Protein AF-A0A2N9GD69-F1 (afdb_monomer)

InterPro domains:
  IPR003441 NAC domain [PF02365] (16-128)
  IPR003441 NAC domain [PS51005] (14-153)
  IPR036093 NAC domain superfamily [G3DSA:2.170.150.80] (23-155)
  IPR036093 NAC domain superfamily [SSF101941] (11-150)

Mean predicted aligned error: 10.25 Å

Solvent-accessible surface area (backbone atoms only — not comparable to full-atom values): 9812 Å² total; per-residue (Å²): 131,82,80,64,94,61,57,67,62,65,65,70,68,63,77,91,77,66,93,77,61,75,50,74,59,51,54,40,63,69,46,44,50,34,56,65,65,67,48,86,60,60,83,94,69,61,60,52,78,48,86,36,69,86,49,81,56,69,74,81,77,54,88,78,89,62,78,61,48,62,29,33,31,37,50,70,24,50,60,53,39,44,76,41,37,43,80,78,50,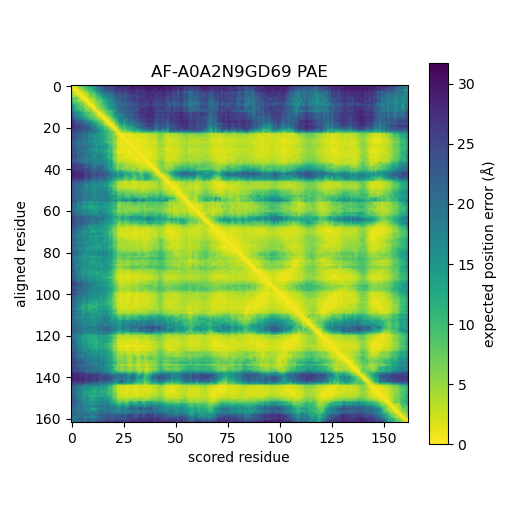77,46,77,40,51,42,88,91,77,65,42,39,56,26,33,41,33,35,30,35,38,58,43,90,87,48,97,61,55,64,27,33,40,34,40,40,39,34,69,89,35,84,78,41,76,68,86,67,56,94,89,51,75,71,56,52,29,38,36,38,42,37,71,40,53,79,60,48,71,73,67,76,123

Nearest PDB structures (foldseek):
  7xlj-assembly1_A  TM=7.106E-01  e=2.167E-08  Arabidopsis thaliana
  7xlj-assembly1_B  TM=6.959E-01  e=2.615E-08  Arabidopsis thaliana
  7xp3-assembly1_A  TM=6.999E-01  e=4.594E-08  Arabidopsis thaliana
  3swm-assembly1_B  TM=6.795E-01  e=1.969E-06  Arabidopsis thaliana
  7xp3-assembly1_B  TM=6.688E-01  e=1.632E-06  Arabidopsis thaliana

Secondary structure (DSSP, 8-state):
-PPPTTHHHHHT---S--S----HHHIIIIIIHHHHHTPPPPTTS-PPB---TT---GGGT--SSSSEEEEEEEHHHHHHHGGGEEEEEEEEEE-TTT--EEEEEEEEEE--TTSTTTTSEEEEEEES--TT--S---TT----EEEEEEEE-HHHHHHH--

Sequence (162 aa):
MMPDPYAWEAFLSVPTDCEFCSEDEEVVYYYLHPKVIGEPLESEGSLPELDLNGVKEPHTIWNGDQADLYFFTTVSAAQSLLKTWSNVSSEVIYEKDTSFPIAIKQQFYYQNPDAPQICCWSMFEYSLDVEGSVLLLPSNQSSSYVVCQLHNMFEWCEIYDY

pLDDT: mean 75.86, std 17.28, range [34.66, 94.44]

Foldseek 3Di:
DDPDPCVVVVVVPDPPDDVDPPDLVCCLPQAQLCVQQVHDHDPVDHAAEDQQQPPADVVVVDDPDDQKHKHKYFPVSVVNNCVQKDWDDKDFDADPPPRFTQWIKIKIAGDDPPDPCHRQKMKIKIGRPDPRHPRDGDPPDDSGMIMMMIGGNVVVVVVPPD

Organism: Fagus sylvatica (NCBI:txid28930)

Structure (mmCIF, N/CA/C/O backbone):
data_AF-A0A2N9GD69-F1
#
_entry.id   AF-A0A2N9GD69-F1
#
loop_
_atom_site.group_PDB
_atom_site.id
_atom_site.type_symbol
_atom_site.label_atom_id
_atom_site.label_alt_id
_atom_site.label_comp_id
_atom_site.label_asym_id
_atom_site.label_entity_id
_atom_site.label_seq_id
_atom_site.pdbx_PDB_ins_code
_atom_site.Cartn_x
_atom_site.Cartn_y
_atom_site.Cartn_z
_atom_site.occupancy
_atom_site.B_iso_or_equiv
_atom_site.auth_seq_id
_atom_site.auth_comp_id
_atom_site.auth_asym_id
_atom_site.auth_atom_id
_atom_site.pdbx_PDB_model_num
ATOM 1 N N . MET A 1 1 ? 6.402 1.312 -37.439 1.00 38.59 1 MET A N 1
ATOM 2 C CA . MET A 1 1 ? 5.010 1.445 -36.967 1.00 38.59 1 MET A CA 1
ATOM 3 C C . MET A 1 1 ? 5.136 1.968 -35.547 1.00 38.59 1 MET A C 1
ATOM 5 O O . MET A 1 1 ? 5.928 1.394 -34.816 1.00 38.59 1 MET A O 1
ATOM 9 N N . MET A 1 2 ? 4.572 3.133 -35.218 1.00 34.66 2 MET A N 1
ATOM 10 C CA . MET A 1 2 ? 4.602 3.620 -33.829 1.00 34.66 2 MET A CA 1
ATOM 11 C C . MET A 1 2 ? 3.602 2.784 -33.018 1.00 34.66 2 MET A C 1
ATOM 13 O O . MET A 1 2 ? 2.551 2.471 -33.584 1.00 34.66 2 MET A O 1
ATOM 17 N N . PRO A 1 3 ? 3.910 2.404 -31.766 1.00 43.97 3 PRO A N 1
ATOM 18 C CA . PRO A 1 3 ? 2.946 1.709 -30.925 1.00 43.97 3 PRO A CA 1
ATOM 19 C C . PRO A 1 3 ? 1.717 2.598 -30.711 1.00 43.97 3 PRO A C 1
ATOM 21 O O . PRO A 1 3 ? 1.827 3.828 -30.663 1.00 43.97 3 PRO A O 1
ATOM 24 N N . ASP A 1 4 ? 0.547 1.966 -30.652 1.00 49.88 4 ASP A N 1
ATOM 25 C CA . ASP A 1 4 ? -0.723 2.634 -30.386 1.00 49.88 4 ASP A CA 1
ATOM 26 C C . ASP A 1 4 ? -0.635 3.377 -29.035 1.00 49.88 4 ASP A C 1
ATOM 28 O O . ASP A 1 4 ? -0.376 2.737 -28.012 1.00 49.88 4 ASP A O 1
ATOM 32 N N . PRO A 1 5 ? -0.838 4.708 -28.991 1.00 47.66 5 PRO A N 1
ATOM 33 C CA . PRO A 1 5 ? -0.796 5.483 -27.750 1.00 47.66 5 PRO A CA 1
ATOM 34 C C . PRO A 1 5 ? -1.883 5.094 -26.731 1.00 47.66 5 PRO A C 1
ATOM 36 O O . PRO A 1 5 ? -1.859 5.604 -25.610 1.00 47.66 5 PRO A O 1
ATOM 39 N N . TYR A 1 6 ? -2.807 4.198 -27.090 1.00 48.06 6 TYR A N 1
ATOM 40 C CA . TYR A 1 6 ? -3.857 3.660 -26.224 1.00 48.06 6 TYR A CA 1
ATOM 41 C C . TYR A 1 6 ? -3.678 2.175 -25.875 1.00 48.06 6 TYR A C 1
ATOM 43 O O . TYR A 1 6 ? -4.544 1.604 -25.217 1.00 48.06 6 TYR A O 1
ATOM 51 N N . ALA A 1 7 ? -2.553 1.542 -26.236 1.00 51.84 7 ALA A N 1
ATOM 52 C CA . ALA A 1 7 ? -2.290 0.136 -25.897 1.00 51.84 7 ALA A CA 1
ATOM 53 C C . ALA A 1 7 ? -2.343 -0.143 -24.379 1.00 51.84 7 ALA A C 1
ATOM 55 O O . ALA A 1 7 ? -2.679 -1.248 -23.963 1.00 51.84 7 ALA A O 1
ATOM 56 N N . TRP A 1 8 ? -2.086 0.871 -23.545 1.00 45.94 8 TRP A N 1
ATOM 57 C CA . TRP A 1 8 ? -2.194 0.791 -22.086 1.00 45.94 8 TRP A CA 1
ATOM 58 C C . TRP A 1 8 ? -3.633 0.575 -21.582 1.00 45.94 8 TRP A C 1
ATOM 60 O O . TRP A 1 8 ? -3.797 0.011 -20.504 1.00 45.94 8 TRP A O 1
ATOM 70 N N . GLU A 1 9 ? -4.679 0.941 -22.338 1.00 43.06 9 GLU A N 1
ATOM 71 C CA . GLU A 1 9 ? -6.069 0.662 -21.935 1.00 43.06 9 GLU A CA 1
ATOM 72 C C . GLU A 1 9 ? -6.404 -0.835 -22.012 1.00 43.06 9 GLU A C 1
ATOM 74 O O . GLU A 1 9 ? -7.230 -1.317 -21.242 1.00 43.06 9 GLU A O 1
ATOM 79 N N . ALA A 1 10 ? -5.712 -1.601 -22.864 1.00 50.28 10 ALA A N 1
ATOM 80 C CA . ALA A 1 10 ? -5.852 -3.057 -22.908 1.00 50.28 10 ALA A CA 1
ATOM 81 C C . ALA A 1 10 ? -5.222 -3.746 -21.678 1.00 50.28 10 ALA A C 1
ATOM 83 O O . ALA A 1 10 ? -5.690 -4.810 -21.272 1.00 50.28 10 ALA A O 1
ATOM 84 N N . PHE A 1 11 ? -4.224 -3.117 -21.037 1.00 46.62 11 PHE A N 1
ATOM 85 C CA . PHE A 1 11 ? -3.656 -3.578 -19.762 1.00 46.62 11 PHE A CA 1
ATOM 86 C C . PHE A 1 11 ? -4.587 -3.312 -18.567 1.00 46.62 11 PHE A C 1
ATOM 88 O O . PHE A 1 11 ? -4.466 -3.989 -17.552 1.00 46.62 11 PHE A O 1
ATOM 95 N N . LEU A 1 12 ? -5.527 -2.359 -18.668 1.00 45.41 12 LEU A N 1
ATOM 96 C CA . LEU A 1 12 ? -6.490 -2.061 -17.594 1.00 45.41 12 LEU A CA 1
ATOM 97 C C . LEU A 1 12 ? -7.530 -3.172 -17.403 1.00 45.41 12 LEU A C 1
ATOM 99 O O . LEU A 1 12 ? -8.127 -3.284 -16.335 1.00 45.41 12 LEU A O 1
ATOM 103 N N . SER A 1 13 ? -7.762 -3.991 -18.429 1.00 44.78 13 SER A N 1
ATOM 104 C CA . SER A 1 13 ? -8.670 -5.140 -18.384 1.00 44.78 13 SER A CA 1
ATOM 105 C C . SER A 1 13 ? -7.974 -6.412 -17.886 1.00 44.78 13 SER A C 1
ATOM 107 O O . SER A 1 13 ? -8.006 -7.447 -18.551 1.00 44.78 13 SER A O 1
ATOM 109 N N . VAL A 1 14 ? -7.342 -6.345 -16.710 1.00 47.97 14 VAL A N 1
ATOM 110 C CA . VAL A 1 14 ? -6.887 -7.551 -15.999 1.00 47.97 14 VAL A CA 1
ATOM 111 C C . VAL A 1 14 ? -8.124 -8.371 -15.591 1.00 47.97 14 VAL A C 1
ATOM 113 O O . VAL A 1 14 ? -9.074 -7.791 -15.055 1.00 47.97 14 VAL A O 1
ATOM 116 N N . PRO A 1 15 ? -8.162 -9.697 -15.831 1.00 40.53 15 PRO A N 1
ATOM 117 C CA . PRO A 1 15 ? -9.245 -10.543 -15.347 1.00 40.53 15 PRO A CA 1
ATOM 118 C C . PRO A 1 15 ? -9.328 -10.453 -13.822 1.00 40.53 15 PRO A C 1
ATOM 120 O O . PRO A 1 15 ? -8.338 -10.657 -13.128 1.00 40.53 15 PRO A O 1
ATOM 123 N N . THR A 1 16 ? -10.520 -10.176 -13.302 1.00 43.03 16 THR A N 1
ATOM 124 C CA . THR A 1 16 ? -10.833 -10.037 -11.867 1.00 43.03 16 THR A CA 1
ATOM 125 C C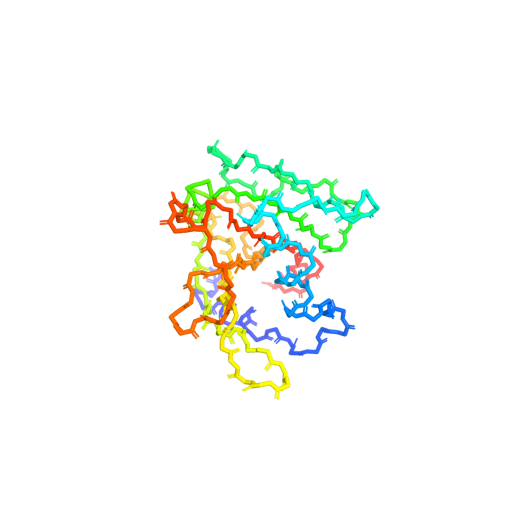 . THR A 1 16 ? -10.728 -11.359 -11.083 1.00 43.03 16 THR A C 1
ATOM 127 O O . THR A 1 16 ? -11.170 -11.441 -9.943 1.00 43.03 16 THR A O 1
ATOM 130 N N . ASP A 1 17 ? -10.121 -12.395 -11.661 1.00 37.00 17 ASP A N 1
ATOM 131 C CA . ASP A 1 17 ? -10.042 -13.739 -11.095 1.00 37.00 17 ASP A CA 1
ATOM 132 C C . ASP A 1 17 ? -8.613 -14.023 -10.603 1.00 37.00 17 ASP A C 1
ATOM 134 O O . ASP A 1 17 ? -7.897 -14.853 -11.162 1.00 37.00 17 ASP A O 1
ATOM 138 N N . CYS A 1 18 ? -8.169 -13.309 -9.564 1.00 39.22 18 CYS A N 1
ATOM 139 C CA . CYS A 1 18 ? -6.957 -13.681 -8.833 1.00 39.22 18 CYS A CA 1
ATOM 140 C C . CYS A 1 18 ? -7.353 -14.536 -7.618 1.00 39.22 18 CYS A C 1
ATOM 142 O O . CYS A 1 18 ? -7.816 -14.023 -6.603 1.00 39.22 18 CYS A O 1
ATOM 144 N N . GLU A 1 19 ? -7.198 -15.859 -7.731 1.00 35.41 19 GLU A N 1
ATOM 145 C CA . GLU A 1 19 ? -7.528 -16.861 -6.696 1.00 35.41 19 GLU A CA 1
ATOM 146 C C . GLU A 1 19 ? -6.552 -16.888 -5.498 1.00 35.41 19 GLU A C 1
ATOM 148 O O . GLU A 1 19 ? -6.679 -17.735 -4.616 1.00 35.41 19 GLU A O 1
ATOM 153 N N . PHE A 1 20 ? -5.600 -15.952 -5.424 1.00 37.09 20 PHE A N 1
ATOM 154 C CA . PHE A 1 20 ? -4.697 -15.777 -4.281 1.00 37.09 20 PHE A CA 1
ATOM 155 C C . PHE A 1 20 ? -4.735 -14.338 -3.755 1.00 37.09 20 PHE A C 1
ATOM 157 O O . PHE A 1 20 ? -3.715 -13.675 -3.603 1.00 37.09 20 PHE A O 1
ATOM 164 N N . CYS A 1 21 ? -5.936 -13.853 -3.448 1.00 43.09 21 CYS A N 1
ATOM 165 C CA . CYS A 1 21 ? -6.072 -12.772 -2.485 1.00 43.09 21 CYS A CA 1
ATOM 166 C C . CYS A 1 21 ? -5.870 -13.380 -1.092 1.00 43.09 21 CYS A C 1
ATOM 168 O O . CYS A 1 21 ? -6.775 -14.043 -0.585 1.00 43.09 21 CYS A O 1
ATOM 170 N N . SER A 1 22 ? -4.741 -13.116 -0.427 1.00 53.31 22 SER A N 1
ATOM 171 C CA . SER A 1 22 ? -4.875 -12.825 1.006 1.00 53.31 22 SER A CA 1
ATOM 172 C C . SER A 1 22 ? -5.970 -11.767 1.081 1.00 53.31 22 SER A C 1
ATOM 174 O O . SER A 1 22 ? -5.902 -10.784 0.337 1.00 53.31 22 SER A O 1
ATOM 176 N N . GLU A 1 23 ? -7.045 -12.018 1.820 1.00 78.69 23 GLU A N 1
ATOM 177 C CA . GLU A 1 23 ? -8.203 -11.127 1.762 1.00 78.69 23 GLU A CA 1
ATOM 178 C C . GLU A 1 23 ? -7.721 -9.723 2.142 1.00 78.69 23 GLU A C 1
ATOM 180 O O . GLU A 1 23 ? -6.925 -9.589 3.066 1.00 78.69 23 GLU A O 1
ATOM 185 N N . ASP A 1 24 ? -8.122 -8.673 1.420 1.00 88.31 24 ASP A N 1
ATOM 186 C CA . ASP A 1 24 ? -7.614 -7.314 1.678 1.00 88.31 24 ASP A CA 1
ATOM 187 C C . ASP A 1 24 ? -7.750 -6.922 3.169 1.00 88.31 24 ASP A C 1
ATOM 189 O O . ASP A 1 24 ? -6.927 -6.193 3.721 1.00 88.31 24 ASP A O 1
ATOM 193 N N . GLU A 1 25 ? -8.750 -7.491 3.848 1.00 88.38 25 GLU A N 1
ATOM 194 C CA . GLU A 1 25 ? -8.939 -7.432 5.297 1.00 88.38 25 GLU A CA 1
ATOM 195 C C . GLU A 1 25 ? -7.796 -8.050 6.113 1.00 88.38 25 GLU A C 1
ATOM 197 O O . GLU A 1 25 ? -7.398 -7.467 7.116 1.00 88.38 25 GLU A O 1
ATOM 202 N N . GLU A 1 26 ? -7.238 -9.192 5.713 1.00 88.62 26 GLU A N 1
ATOM 203 C CA . GLU A 1 26 ? -6.103 -9.831 6.388 1.00 88.62 26 GLU A CA 1
ATOM 204 C C . GLU A 1 26 ? -4.856 -8.948 6.328 1.00 88.62 26 GLU A C 1
ATOM 206 O O . GLU A 1 26 ? -4.170 -8.786 7.340 1.00 88.62 26 GLU A O 1
ATOM 211 N N . VAL A 1 27 ? -4.590 -8.320 5.175 1.00 90.62 27 VAL A N 1
ATOM 212 C CA . VAL A 1 27 ? -3.488 -7.351 5.022 1.00 90.62 27 VAL A CA 1
ATOM 213 C C . VAL A 1 27 ? -3.644 -6.214 6.037 1.00 90.62 27 VAL A C 1
ATOM 215 O O . VAL A 1 27 ? -2.681 -5.801 6.694 1.00 90.62 27 VAL A O 1
ATOM 218 N N . VAL A 1 28 ? -4.874 -5.734 6.208 1.00 91.50 28 VAL A N 1
ATOM 219 C CA . VAL A 1 28 ? -5.204 -4.662 7.149 1.00 91.50 28 VAL A CA 1
ATOM 220 C C . VAL A 1 28 ? -5.076 -5.132 8.600 1.00 91.50 28 VAL A C 1
ATOM 222 O O . VAL A 1 28 ? -4.356 -4.499 9.372 1.00 91.50 28 VAL A O 1
ATOM 225 N N . TYR A 1 29 ? -5.726 -6.233 8.973 1.00 90.00 29 TYR A N 1
ATOM 226 C CA . TYR A 1 29 ? -5.849 -6.687 10.360 1.00 90.00 29 TYR A CA 1
ATOM 227 C C . TYR A 1 29 ? -4.593 -7.343 10.920 1.00 90.00 29 TYR A C 1
ATOM 229 O O . TYR A 1 29 ? -4.276 -7.128 12.088 1.00 90.00 29 TYR A O 1
ATOM 237 N N . TYR A 1 30 ? -3.879 -8.134 10.123 1.00 88.56 30 TYR A N 1
ATOM 238 C CA . TYR A 1 30 ? -2.739 -8.908 10.617 1.00 88.56 30 TYR A CA 1
ATOM 239 C C . TYR A 1 30 ? -1.396 -8.214 10.402 1.00 88.56 30 TYR A C 1
ATOM 241 O O . TYR A 1 30 ? -0.428 -8.554 11.080 1.00 88.56 30 TYR A O 1
ATOM 249 N N . TYR A 1 31 ? -1.327 -7.218 9.512 1.00 90.50 31 TYR A N 1
ATOM 250 C CA . TYR A 1 31 ? -0.065 -6.555 9.180 1.00 90.50 31 TYR A CA 1
ATOM 251 C C . TYR A 1 31 ? -0.113 -5.049 9.419 1.00 90.50 31 TYR A C 1
ATOM 253 O O . TYR A 1 31 ? 0.642 -4.535 10.248 1.00 90.50 31 TYR A O 1
ATOM 261 N N . LEU A 1 32 ? -0.981 -4.321 8.713 1.00 91.56 32 LEU A N 1
ATOM 262 C CA . LEU A 1 32 ? -0.948 -2.858 8.714 1.00 91.56 32 LEU A CA 1
ATOM 263 C C . LEU A 1 32 ? -1.412 -2.251 10.045 1.00 91.56 32 LEU A C 1
ATOM 265 O O . LEU A 1 32 ? -0.704 -1.422 10.619 1.00 91.56 32 LEU A O 1
ATOM 269 N N . HIS A 1 33 ? -2.574 -2.660 10.557 1.00 91.12 33 HIS A N 1
ATOM 270 C CA . HIS A 1 33 ? -3.123 -2.126 11.805 1.00 91.12 33 HIS A CA 1
ATOM 271 C C . HIS A 1 33 ? -2.215 -2.404 13.011 1.00 91.12 33 HIS A C 1
ATOM 273 O O . HIS A 1 33 ? -1.816 -1.418 13.643 1.00 91.12 33 HIS A O 1
ATOM 279 N N . PRO A 1 34 ? -1.755 -3.649 13.270 1.00 89.88 34 PRO A N 1
ATOM 280 C CA . PRO A 1 34 ? -0.818 -3.942 14.355 1.00 89.88 34 PRO A CA 1
ATOM 281 C C . PRO A 1 34 ? 0.476 -3.126 14.256 1.00 89.88 34 PRO A C 1
ATOM 283 O O . PRO A 1 34 ? 0.936 -2.561 15.251 1.00 89.88 34 PRO A O 1
ATOM 286 N N . LYS A 1 35 ? 1.032 -2.971 13.043 1.00 89.50 35 LYS A N 1
ATOM 287 C CA . LYS A 1 35 ? 2.235 -2.158 12.805 1.00 89.50 35 LYS A CA 1
ATOM 288 C C . LYS A 1 35 ? 2.028 -0.696 13.204 1.00 89.50 35 LYS A C 1
ATOM 290 O O . LYS A 1 35 ? 2.915 -0.103 13.817 1.00 89.50 35 LYS A O 1
ATOM 295 N N . VAL A 1 36 ? 0.875 -0.115 12.870 1.00 88.69 36 VAL A N 1
ATOM 296 C CA . VAL A 1 36 ? 0.556 1.294 13.157 1.00 88.69 36 VAL A CA 1
ATOM 297 C C . VAL A 1 36 ? 0.291 1.532 14.645 1.00 88.69 36 VAL A C 1
ATOM 299 O O . VAL A 1 36 ? 0.700 2.567 15.175 1.00 88.69 36 VAL A O 1
ATOM 302 N N . ILE A 1 37 ? -0.342 0.585 15.345 1.00 88.19 37 ILE A N 1
ATOM 303 C CA . ILE A 1 37 ? -0.572 0.688 16.798 1.00 88.19 37 ILE A CA 1
ATOM 304 C C . ILE A 1 37 ? 0.645 0.264 17.640 1.00 88.19 37 ILE A C 1
ATOM 306 O O . ILE A 1 37 ? 0.650 0.471 18.853 1.00 88.19 37 ILE A O 1
ATOM 310 N N . GLY A 1 38 ? 1.692 -0.274 17.006 1.00 85.12 38 GLY A N 1
ATOM 311 C CA . GLY A 1 38 ? 2.925 -0.709 17.664 1.00 85.12 38 GLY A CA 1
ATOM 312 C C . GLY A 1 38 ? 2.817 -2.071 18.353 1.00 85.12 38 GLY A C 1
ATOM 313 O O . GLY A 1 38 ? 3.586 -2.344 19.277 1.00 85.12 38 GLY A O 1
ATOM 314 N N . GLU A 1 39 ? 1.876 -2.915 17.929 1.00 85.25 39 GLU A N 1
ATOM 315 C CA . GLU A 1 39 ? 1.779 -4.297 18.389 1.00 85.25 39 GLU A CA 1
ATOM 316 C C . GLU A 1 39 ? 2.828 -5.190 17.703 1.00 85.25 39 GLU A C 1
ATOM 318 O O . GLU A 1 39 ? 3.205 -4.959 16.549 1.00 85.25 39 GLU A O 1
ATOM 323 N N . PRO A 1 40 ? 3.356 -6.201 18.416 1.00 78.75 40 PRO A N 1
ATOM 324 C CA . PRO A 1 40 ? 4.316 -7.129 17.842 1.00 78.75 40 PRO A CA 1
ATOM 325 C C . PRO A 1 40 ? 3.649 -7.979 16.757 1.00 78.75 40 PRO A C 1
ATOM 327 O O . PRO A 1 40 ? 2.691 -8.698 17.025 1.00 78.75 40 PRO A O 1
ATOM 330 N N . LEU A 1 41 ? 4.202 -7.931 15.545 1.00 80.00 41 LEU A N 1
ATOM 331 C CA . LEU A 1 41 ? 3.848 -8.862 14.475 1.00 80.00 41 LEU A CA 1
ATOM 332 C C . LEU A 1 41 ? 4.417 -10.248 14.797 1.00 80.00 41 LEU A C 1
ATOM 334 O O . LEU A 1 41 ? 5.552 -10.358 15.276 1.00 80.00 41 LEU A O 1
ATOM 338 N N . GLU A 1 42 ? 3.655 -11.305 14.523 1.00 70.88 42 GLU A N 1
ATOM 339 C CA . GLU A 1 42 ? 4.154 -12.672 14.669 1.00 70.88 42 GLU A CA 1
ATOM 340 C C . GLU A 1 42 ? 5.379 -12.885 13.762 1.00 70.88 42 GLU A C 1
ATOM 342 O O . GLU A 1 42 ? 5.382 -12.531 12.582 1.00 70.88 42 GLU A O 1
ATOM 347 N N . SER A 1 43 ? 6.458 -13.440 14.322 1.00 54.78 43 SER A N 1
ATOM 348 C CA . SER A 1 43 ? 7.774 -13.490 13.669 1.00 54.78 43 SER A CA 1
ATOM 349 C C . SER A 1 43 ? 7.822 -14.331 12.392 1.00 54.78 43 SER A C 1
ATOM 351 O O . SER A 1 43 ? 8.734 -14.152 11.593 1.00 54.78 43 SER A O 1
ATOM 353 N N . GLU A 1 44 ? 6.873 -15.250 12.194 1.00 52.66 44 GLU A N 1
ATOM 354 C CA . GLU A 1 44 ? 6.772 -16.044 10.959 1.00 52.66 44 GLU A CA 1
ATOM 355 C C . GLU A 1 44 ? 6.055 -15.297 9.817 1.00 52.66 44 GLU A C 1
ATOM 357 O O . GLU A 1 44 ? 6.083 -15.764 8.682 1.00 52.66 44 GLU A O 1
ATOM 362 N N . GLY A 1 45 ? 5.476 -14.118 10.087 1.00 59.00 45 GLY A N 1
ATOM 363 C CA . GLY A 1 45 ? 4.738 -13.305 9.114 1.00 59.00 45 GLY A CA 1
ATOM 364 C C . GLY A 1 45 ? 5.199 -11.848 9.011 1.00 59.00 45 GLY A C 1
ATOM 365 O O . GLY A 1 45 ? 4.554 -11.051 8.345 1.00 59.00 45 GLY A O 1
ATOM 366 N N . SER A 1 46 ? 6.290 -11.429 9.652 1.00 71.19 46 SER A N 1
ATOM 367 C CA . SER A 1 46 ? 6.685 -10.016 9.595 1.00 71.19 46 SER A CA 1
ATOM 368 C C . SER A 1 46 ? 7.105 -9.605 8.176 1.00 71.19 46 SER A C 1
ATOM 370 O O . SER A 1 46 ? 8.144 -10.056 7.686 1.00 71.19 46 SER A O 1
ATOM 372 N N . LEU A 1 47 ? 6.335 -8.717 7.538 1.00 85.31 47 LEU A N 1
ATOM 373 C CA . LEU A 1 47 ? 6.721 -8.119 6.259 1.00 85.31 47 LEU A CA 1
ATOM 374 C C . LEU A 1 47 ? 8.007 -7.291 6.432 1.00 85.31 47 LEU A C 1
ATOM 376 O O . LEU A 1 47 ? 8.169 -6.621 7.461 1.00 85.31 47 LEU A O 1
ATOM 380 N N . PRO A 1 48 ? 8.920 -7.297 5.447 1.00 88.44 48 PRO A N 1
ATOM 381 C CA . PRO A 1 48 ? 10.108 -6.456 5.485 1.00 88.44 48 PRO A CA 1
ATOM 382 C C . PRO A 1 48 ? 9.724 -4.974 5.485 1.00 88.44 48 PRO A C 1
ATOM 384 O O . PRO A 1 48 ? 8.763 -4.568 4.838 1.00 88.44 48 PRO A O 1
ATOM 387 N N . GLU A 1 49 ? 10.499 -4.151 6.188 1.00 89.94 49 GLU A N 1
ATOM 388 C CA . GLU A 1 49 ? 10.384 -2.694 6.120 1.00 89.94 49 GLU A CA 1
ATOM 389 C C . GLU A 1 49 ? 11.421 -2.149 5.137 1.00 89.94 49 GLU A C 1
ATOM 391 O O . GLU A 1 49 ? 12.619 -2.393 5.296 1.00 89.94 49 GLU A O 1
ATOM 396 N N . LEU A 1 50 ? 10.959 -1.428 4.115 1.00 88.81 50 LEU A N 1
ATOM 397 C CA . LEU A 1 50 ? 11.794 -0.875 3.055 1.00 88.81 50 LEU A CA 1
ATOM 398 C C . LEU A 1 50 ? 11.745 0.652 3.077 1.00 88.81 50 LEU A C 1
ATOM 400 O O . LEU A 1 50 ? 10.680 1.267 2.973 1.00 88.81 50 LEU A O 1
ATOM 404 N N . ASP A 1 51 ? 12.920 1.274 3.152 1.00 84.81 51 ASP A N 1
ATOM 405 C CA . ASP A 1 51 ? 13.063 2.704 2.895 1.00 84.81 51 ASP A CA 1
ATOM 406 C C . ASP A 1 51 ? 13.182 2.936 1.386 1.00 84.81 51 ASP A C 1
ATOM 408 O O . ASP A 1 51 ? 14.227 2.705 0.777 1.00 84.81 51 ASP A O 1
ATOM 412 N N . LEU A 1 52 ? 12.083 3.377 0.777 1.00 83.50 52 LEU A N 1
ATOM 413 C CA . LEU A 1 52 ? 12.005 3.639 -0.659 1.00 83.50 52 LEU A CA 1
ATOM 414 C C . LEU A 1 52 ? 12.400 5.072 -1.035 1.00 83.50 52 LEU A C 1
ATOM 416 O O . LEU A 1 52 ? 12.251 5.482 -2.190 1.00 83.50 52 LEU A O 1
ATOM 420 N N . ASN A 1 53 ? 12.916 5.864 -0.092 1.00 78.88 53 ASN A N 1
ATOM 421 C CA . ASN A 1 53 ? 13.326 7.231 -0.382 1.00 78.88 53 ASN A CA 1
ATOM 422 C C . ASN A 1 53 ? 14.450 7.274 -1.427 1.00 78.88 53 ASN A C 1
ATOM 424 O O . ASN A 1 53 ? 15.590 6.889 -1.183 1.00 78.88 53 ASN A O 1
ATOM 428 N N . GLY A 1 54 ? 14.127 7.805 -2.609 1.00 71.69 54 GLY A N 1
ATOM 429 C CA . GLY A 1 54 ? 15.074 7.934 -3.719 1.00 71.69 54 GLY A CA 1
ATOM 430 C C . GLY A 1 54 ? 15.156 6.705 -4.625 1.00 71.69 54 GLY A C 1
ATOM 431 O O . GLY A 1 54 ? 15.848 6.768 -5.644 1.00 71.69 54 GLY A O 1
ATOM 432 N N . VAL A 1 55 ? 14.420 5.636 -4.311 1.00 78.06 55 VAL A N 1
ATOM 433 C CA . VAL A 1 55 ? 14.200 4.512 -5.224 1.00 78.06 55 VAL A CA 1
ATOM 434 C C . VAL A 1 55 ? 13.275 4.970 -6.351 1.00 78.06 55 VAL A C 1
ATOM 436 O O . VAL A 1 55 ? 12.265 5.627 -6.112 1.00 78.06 55 VAL A O 1
ATOM 439 N N . LYS A 1 56 ? 13.645 4.664 -7.598 1.00 69.88 56 LYS A N 1
ATOM 440 C CA . LYS A 1 56 ? 12.908 5.103 -8.801 1.00 69.88 56 LYS A CA 1
ATOM 441 C C . LYS A 1 56 ? 12.348 3.957 -9.637 1.00 69.88 56 LYS A C 1
ATOM 443 O O . LYS A 1 56 ? 11.495 4.18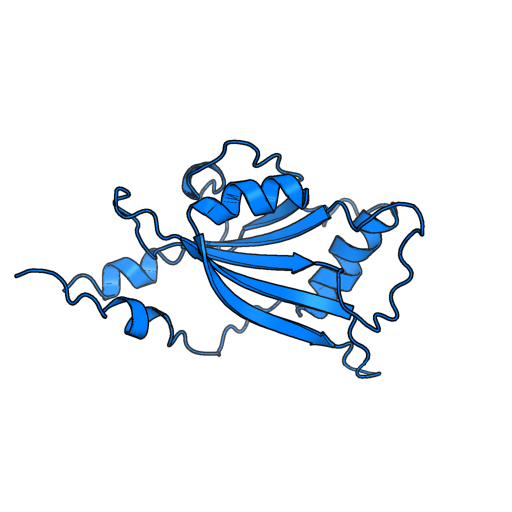7 -10.492 1.00 69.88 56 LYS A O 1
ATOM 448 N N . GLU A 1 57 ? 12.853 2.750 -9.406 1.00 81.31 57 GLU A N 1
ATOM 449 C CA . GLU A 1 57 ? 12.727 1.625 -10.321 1.00 81.31 57 GLU A CA 1
ATOM 450 C C . GLU A 1 57 ? 12.276 0.361 -9.566 1.00 81.31 57 GLU A C 1
ATOM 452 O O . GLU A 1 57 ? 12.965 -0.055 -8.628 1.00 81.31 57 GLU A O 1
ATOM 457 N N . PRO A 1 58 ? 11.170 -0.293 -9.965 1.00 81.94 58 PRO A N 1
ATOM 458 C CA . PRO A 1 58 ? 10.619 -1.452 -9.253 1.00 81.94 58 PRO A CA 1
ATOM 459 C C . PRO A 1 58 ? 11.566 -2.660 -9.210 1.00 81.94 58 PRO A C 1
ATOM 461 O O . PRO A 1 58 ? 11.659 -3.338 -8.190 1.00 81.94 58 PRO A O 1
ATOM 464 N N . HIS A 1 59 ? 12.347 -2.887 -10.270 1.00 79.62 59 HIS A N 1
ATOM 465 C CA . HIS A 1 59 ? 13.316 -3.989 -10.337 1.00 79.62 59 HIS A CA 1
ATOM 466 C C . HIS A 1 59 ? 14.457 -3.882 -9.308 1.00 79.62 59 HIS A C 1
ATOM 468 O O . HIS A 1 59 ? 15.195 -4.839 -9.111 1.00 79.62 59 HIS A O 1
ATOM 474 N N . THR A 1 60 ? 14.639 -2.718 -8.674 1.00 83.06 60 THR A N 1
ATOM 475 C CA . THR A 1 60 ? 15.615 -2.541 -7.581 1.00 83.06 60 THR A CA 1
ATOM 476 C C . THR A 1 60 ? 15.051 -2.927 -6.214 1.00 83.06 60 THR A C 1
ATOM 478 O O . THR A 1 60 ? 15.814 -3.112 -5.270 1.00 83.06 60 THR A O 1
ATOM 481 N N . ILE A 1 61 ? 13.725 -3.054 -6.118 1.00 83.81 61 ILE A N 1
ATOM 482 C CA . ILE A 1 61 ? 12.985 -3.468 -4.921 1.00 83.81 61 ILE A CA 1
ATOM 483 C C . ILE A 1 61 ? 12.781 -4.989 -4.953 1.00 83.81 61 ILE A C 1
ATOM 485 O O . ILE A 1 61 ? 12.920 -5.671 -3.942 1.00 83.81 61 ILE A O 1
ATOM 489 N N . TRP A 1 62 ? 12.468 -5.517 -6.136 1.00 82.56 62 TRP A N 1
ATOM 490 C CA . TRP A 1 62 ? 12.145 -6.918 -6.365 1.00 82.56 62 TRP A CA 1
ATOM 491 C C . TRP A 1 62 ? 13.377 -7.793 -6.599 1.00 82.56 62 TRP A C 1
ATOM 493 O O . TRP A 1 62 ? 14.184 -7.501 -7.479 1.00 82.56 62 TRP A O 1
ATOM 503 N N . ASN A 1 63 ? 13.488 -8.913 -5.881 1.00 76.00 63 ASN A N 1
ATOM 504 C CA . ASN A 1 63 ? 14.625 -9.830 -6.003 1.00 76.00 63 ASN A CA 1
ATOM 505 C C . ASN A 1 63 ? 14.380 -11.056 -6.910 1.00 76.00 63 ASN A C 1
ATOM 507 O O . ASN A 1 63 ? 15.344 -11.738 -7.243 1.00 76.00 63 ASN A O 1
ATOM 511 N N . GLY A 1 64 ? 13.140 -11.312 -7.347 1.00 72.12 64 GLY A N 1
ATOM 512 C CA . GLY A 1 64 ? 12.811 -12.400 -8.281 1.00 72.12 64 GLY A CA 1
ATOM 513 C C . GLY A 1 64 ? 12.286 -13.691 -7.651 1.00 72.12 64 GLY A C 1
ATOM 514 O O . GLY A 1 64 ? 11.950 -14.606 -8.395 1.00 72.12 64 GLY A O 1
ATOM 515 N N . ASP A 1 65 ? 12.207 -13.783 -6.322 1.00 70.31 65 ASP A N 1
ATOM 516 C CA . ASP A 1 65 ? 12.003 -15.075 -5.647 1.00 70.31 65 ASP A CA 1
ATOM 517 C C . ASP A 1 65 ? 10.529 -15.459 -5.413 1.00 70.31 65 ASP A C 1
ATOM 519 O O . ASP A 1 65 ? 10.240 -16.606 -5.071 1.00 70.31 65 ASP A O 1
ATOM 523 N N . GLN A 1 66 ? 9.593 -14.518 -5.551 1.00 72.19 66 GLN A N 1
ATOM 524 C CA . GLN A 1 66 ? 8.169 -14.697 -5.223 1.00 72.19 66 GLN A CA 1
ATOM 525 C C . GLN A 1 66 ? 7.282 -14.143 -6.341 1.00 72.19 66 GLN A C 1
ATOM 527 O O . GLN A 1 66 ? 7.773 -13.411 -7.188 1.00 72.19 66 GLN A O 1
ATOM 532 N N . ALA A 1 67 ? 5.996 -14.513 -6.364 1.00 74.44 67 ALA A N 1
ATOM 533 C CA . ALA A 1 67 ? 5.026 -13.996 -7.339 1.00 74.44 67 ALA A CA 1
ATOM 534 C C . ALA A 1 67 ? 4.517 -12.588 -6.987 1.00 74.44 67 ALA A C 1
ATOM 536 O O . ALA A 1 67 ? 4.226 -11.811 -7.891 1.00 74.44 67 ALA A O 1
ATOM 537 N N . ASP A 1 68 ? 4.485 -12.267 -5.687 1.00 84.25 68 ASP A N 1
ATOM 538 C CA . ASP A 1 68 ? 4.165 -10.961 -5.105 1.00 84.25 68 ASP A CA 1
ATOM 539 C C . ASP A 1 68 ? 5.158 -10.628 -3.988 1.00 84.25 68 ASP A C 1
ATOM 541 O O . ASP A 1 68 ? 5.625 -11.519 -3.278 1.00 84.25 68 ASP A O 1
ATOM 545 N N . LEU A 1 69 ? 5.456 -9.340 -3.809 1.00 88.00 69 LEU A N 1
ATOM 546 C CA . LEU A 1 69 ? 6.318 -8.834 -2.744 1.00 88.00 69 LEU A CA 1
ATOM 547 C C . LEU A 1 69 ? 5.519 -7.857 -1.893 1.00 88.00 69 LEU A C 1
ATOM 549 O O . LEU A 1 69 ? 5.202 -6.752 -2.333 1.00 88.00 69 LEU A O 1
ATOM 553 N N . TYR A 1 70 ? 5.264 -8.257 -0.653 1.00 90.25 70 TYR A N 1
ATOM 554 C CA . TYR A 1 70 ? 4.639 -7.415 0.357 1.00 90.25 70 TYR A CA 1
ATOM 555 C C . TYR A 1 70 ? 5.700 -6.781 1.253 1.00 90.25 70 TYR A C 1
ATOM 557 O O . TYR A 1 70 ? 6.620 -7.461 1.711 1.00 90.25 70 TYR A O 1
ATOM 565 N N . PHE A 1 71 ? 5.577 -5.487 1.532 1.00 91.38 71 PHE A N 1
ATOM 566 C CA . PHE A 1 71 ? 6.504 -4.775 2.410 1.00 91.38 71 PHE A CA 1
ATOM 567 C C . PHE A 1 71 ? 5.847 -3.581 3.103 1.00 91.38 71 PHE A C 1
ATOM 569 O O . PHE A 1 71 ? 4.900 -2.982 2.592 1.00 91.38 71 PHE A O 1
ATOM 576 N N . PHE A 1 72 ? 6.385 -3.204 4.261 1.00 92.50 72 PHE A N 1
ATOM 577 C CA . PHE A 1 72 ? 6.083 -1.933 4.907 1.00 92.50 72 PHE A CA 1
ATOM 578 C C . PHE A 1 72 ? 6.953 -0.825 4.331 1.00 92.50 72 PHE A C 1
ATOM 580 O O . PHE A 1 72 ? 8.153 -1.001 4.114 1.00 92.50 72 PHE A O 1
ATOM 587 N N . THR A 1 73 ? 6.379 0.359 4.181 1.00 92.31 73 THR A N 1
ATOM 588 C CA . THR A 1 73 ? 7.152 1.583 3.978 1.00 92.31 73 THR A CA 1
ATOM 589 C C . THR A 1 73 ? 6.451 2.760 4.640 1.00 92.31 73 THR A C 1
ATOM 591 O O . THR A 1 73 ? 5.319 2.640 5.110 1.00 92.31 73 THR A O 1
ATOM 594 N N . THR A 1 74 ? 7.129 3.900 4.711 1.00 91.12 74 THR A N 1
ATOM 595 C CA . THR A 1 74 ? 6.509 5.117 5.241 1.00 91.12 74 THR A CA 1
ATOM 596 C C . THR A 1 74 ? 5.648 5.796 4.181 1.00 91.12 74 THR A C 1
ATOM 598 O O . THR A 1 74 ? 5.973 5.738 2.996 1.00 91.12 74 THR A O 1
ATOM 601 N N . VAL A 1 75 ? 4.595 6.510 4.593 1.00 88.44 75 VAL A N 1
ATOM 602 C CA . VAL A 1 75 ? 3.741 7.287 3.667 1.00 88.44 75 VAL A CA 1
ATOM 603 C C . VAL A 1 75 ? 4.575 8.239 2.800 1.00 88.44 75 VAL A C 1
ATOM 605 O O . VAL A 1 75 ? 4.343 8.365 1.602 1.00 88.44 75 VAL A O 1
ATOM 608 N N . SER A 1 76 ? 5.588 8.893 3.376 1.00 87.38 76 SER A N 1
ATOM 609 C CA . SER A 1 76 ? 6.462 9.807 2.632 1.00 87.38 76 SER A CA 1
ATOM 610 C C . SER A 1 76 ? 7.342 9.087 1.606 1.00 87.38 76 SER A C 1
ATOM 612 O O . SER A 1 76 ? 7.539 9.604 0.504 1.00 87.38 76 SER A O 1
ATOM 614 N N . ALA A 1 77 ? 7.854 7.901 1.941 1.00 86.19 77 ALA A N 1
ATOM 615 C CA . ALA A 1 77 ? 8.631 7.084 1.016 1.00 86.19 77 ALA A CA 1
ATOM 616 C C . ALA A 1 77 ? 7.754 6.540 -0.124 1.00 86.19 77 ALA A C 1
ATOM 618 O O . ALA A 1 77 ? 8.158 6.638 -1.284 1.00 86.19 77 ALA A O 1
ATOM 619 N N . ALA A 1 78 ? 6.536 6.076 0.178 1.00 86.31 78 ALA A N 1
ATOM 620 C CA . ALA A 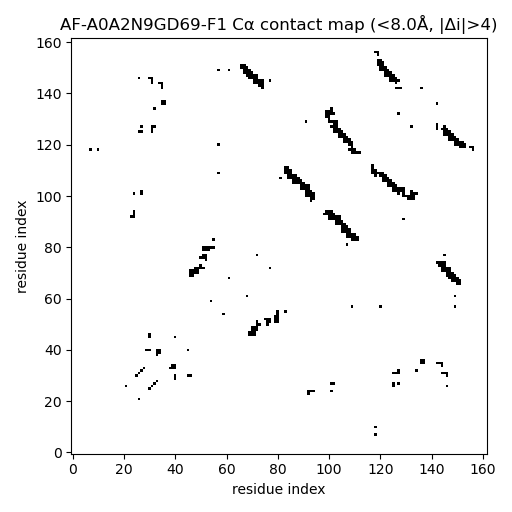1 78 ? 5.553 5.663 -0.823 1.00 86.31 78 ALA A CA 1
ATOM 621 C C . ALA A 1 78 ? 5.222 6.814 -1.787 1.00 86.31 78 ALA A C 1
ATOM 623 O O . ALA A 1 78 ? 5.425 6.691 -2.992 1.00 86.31 78 ALA A O 1
ATOM 624 N N . GLN A 1 79 ? 4.868 7.994 -1.268 1.00 85.19 79 GLN A N 1
ATOM 625 C CA . GLN A 1 79 ? 4.628 9.195 -2.083 1.00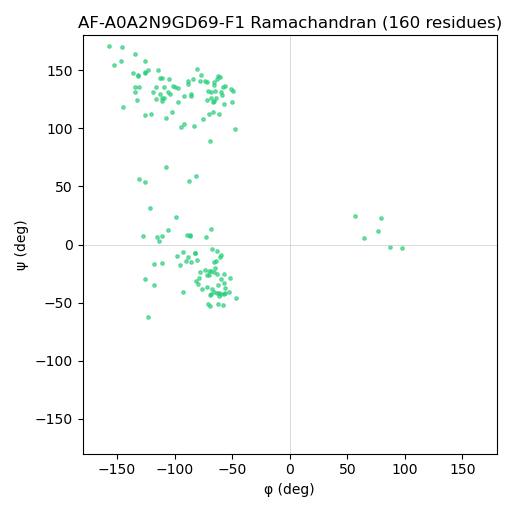 85.19 79 GLN A CA 1
ATOM 626 C C . GLN A 1 79 ? 5.829 9.588 -2.958 1.00 85.19 79 GLN A C 1
ATOM 628 O O . GLN A 1 79 ? 5.663 10.138 -4.049 1.00 85.19 79 GLN A O 1
ATOM 633 N N . SER A 1 80 ? 7.052 9.341 -2.484 1.00 82.88 80 SER A N 1
ATOM 634 C CA . SER A 1 80 ? 8.265 9.584 -3.264 1.00 82.88 80 SER A CA 1
ATOM 635 C C . SER A 1 80 ? 8.390 8.608 -4.435 1.00 82.88 80 SER A C 1
ATOM 637 O O . SER A 1 80 ? 8.689 9.052 -5.548 1.00 82.88 80 SER A O 1
ATOM 639 N N . LEU A 1 81 ? 8.113 7.318 -4.198 1.00 80.12 81 LEU A N 1
ATOM 640 C CA . LEU A 1 81 ? 8.094 6.278 -5.227 1.00 80.12 81 LEU A CA 1
ATOM 641 C C . LEU A 1 81 ? 7.028 6.583 -6.286 1.00 80.12 81 LEU A C 1
ATOM 643 O O . LEU A 1 81 ? 7.330 6.540 -7.474 1.00 80.12 81 LEU A O 1
ATOM 647 N N . LEU A 1 82 ? 5.823 6.983 -5.868 1.00 80.25 82 LEU A N 1
ATOM 648 C CA . LEU A 1 82 ? 4.664 7.216 -6.739 1.00 80.25 82 LEU A CA 1
ATOM 649 C C . LEU A 1 82 ? 4.854 8.287 -7.825 1.00 80.25 82 LEU A C 1
ATOM 651 O O . LEU A 1 82 ? 4.030 8.401 -8.722 1.00 80.25 82 LEU A O 1
ATOM 655 N N . LYS A 1 83 ? 5.946 9.057 -7.819 1.00 80.44 83 LYS A N 1
ATOM 656 C CA . LYS A 1 83 ? 6.235 10.051 -8.871 1.00 80.44 83 LYS A CA 1
ATOM 657 C C . LYS A 1 83 ? 6.442 9.442 -10.260 1.00 80.44 83 LYS A C 1
ATOM 659 O O . LYS A 1 83 ? 6.283 10.152 -11.249 1.00 80.44 83 LYS A O 1
ATOM 664 N N . THR A 1 84 ? 6.850 8.177 -10.331 1.00 79.50 84 THR A N 1
ATOM 665 C CA . THR A 1 84 ? 7.044 7.419 -11.583 1.00 79.50 84 THR A CA 1
ATOM 666 C C . THR A 1 84 ? 5.937 6.388 -11.822 1.00 79.50 84 THR A C 1
ATOM 668 O O . THR A 1 84 ? 6.063 5.522 -12.690 1.00 79.50 84 THR A O 1
ATOM 671 N N . TRP A 1 85 ? 4.846 6.483 -11.059 1.00 85.31 85 TRP A N 1
ATOM 672 C CA . TRP A 1 85 ? 3.710 5.574 -11.108 1.00 85.31 85 TRP A CA 1
ATOM 673 C C . TRP A 1 85 ? 2.419 6.356 -11.324 1.00 85.31 85 TRP A C 1
ATOM 675 O O . TRP A 1 85 ? 2.269 7.478 -10.846 1.00 85.31 85 TRP A O 1
ATOM 685 N N . SER A 1 86 ? 1.463 5.746 -12.012 1.00 84.38 86 SER A N 1
ATOM 686 C CA . SER 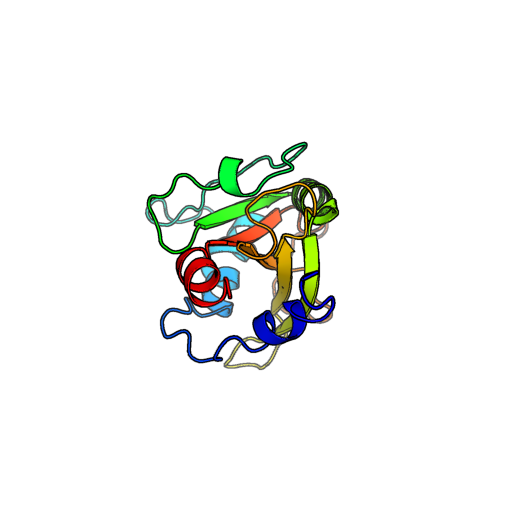A 1 86 ? 0.150 6.347 -12.240 1.00 84.38 86 SER A CA 1
ATOM 687 C C . SER A 1 86 ? -0.909 5.619 -11.440 1.00 84.38 86 SER A C 1
ATOM 689 O O . SER A 1 86 ? -1.027 4.400 -11.545 1.00 84.38 86 SER A O 1
ATOM 691 N N . ASN A 1 87 ? -1.669 6.377 -10.647 1.00 86.88 87 ASN A N 1
ATOM 692 C CA . ASN A 1 87 ? -2.830 5.862 -9.932 1.00 86.88 87 ASN A CA 1
ATOM 693 C C . ASN A 1 87 ? -3.935 5.511 -10.930 1.00 86.88 87 ASN A C 1
ATOM 695 O O . ASN A 1 87 ? -4.254 6.313 -11.809 1.00 86.88 87 ASN A O 1
ATOM 699 N N . VAL A 1 88 ? -4.499 4.317 -10.785 1.00 87.62 88 VAL A N 1
ATOM 700 C CA . VAL A 1 88 ? -5.519 3.780 -11.695 1.00 87.62 88 VAL A CA 1
ATOM 701 C C . VAL A 1 88 ? -6.831 3.529 -10.975 1.00 87.62 88 VAL A C 1
ATOM 703 O O . VAL A 1 88 ? -7.899 3.737 -11.550 1.00 87.62 88 VAL A O 1
ATOM 706 N N . SER A 1 89 ? -6.765 3.116 -9.712 1.00 88.12 89 SER A N 1
ATOM 707 C CA . SER A 1 89 ? -7.947 2.893 -8.893 1.00 88.12 89 SER A CA 1
ATOM 708 C C . SER A 1 89 ? -7.682 3.237 -7.430 1.00 88.12 89 SER A C 1
ATOM 710 O O . SER A 1 89 ? -6.540 3.296 -6.958 1.00 88.12 89 SER A O 1
ATOM 712 N N . SER A 1 90 ? -8.775 3.503 -6.723 1.00 91.56 90 SER A N 1
ATOM 713 C CA . SER A 1 90 ? -8.809 3.724 -5.286 1.00 91.56 90 SER A CA 1
ATOM 714 C C . SER A 1 90 ? -10.111 3.130 -4.768 1.00 91.56 90 SER A C 1
ATOM 716 O O . SER A 1 90 ? -11.190 3.572 -5.166 1.00 91.56 90 SER A O 1
ATOM 718 N N . GLU A 1 91 ? -10.011 2.141 -3.894 1.00 91.75 91 GLU A N 1
ATOM 719 C CA . GLU A 1 91 ? -11.145 1.427 -3.317 1.00 91.75 91 GLU A CA 1
ATOM 720 C C . GLU A 1 91 ? -11.088 1.454 -1.791 1.00 91.75 91 GLU A C 1
ATOM 722 O O . GLU A 1 91 ? -10.016 1.502 -1.188 1.00 91.75 91 GLU A O 1
ATOM 727 N N . VAL A 1 92 ? -12.259 1.468 -1.159 1.00 92.50 92 VAL A N 1
ATOM 728 C CA . VAL A 1 92 ? -12.373 1.357 0.296 1.00 92.50 92 VAL A CA 1
ATOM 729 C C . VAL A 1 92 ? -12.526 -0.115 0.644 1.00 92.50 92 VAL A C 1
ATOM 731 O O . VAL A 1 92 ? -13.410 -0.787 0.113 1.00 92.50 92 VAL A O 1
ATOM 734 N N . ILE A 1 93 ? -11.689 -0.593 1.559 1.00 91.75 93 ILE A N 1
ATOM 735 C CA . ILE A 1 93 ? -11.812 -1.920 2.152 1.00 91.75 93 ILE A CA 1
ATOM 736 C C . ILE A 1 93 ? -12.781 -1.803 3.326 1.00 91.75 93 ILE A C 1
ATOM 738 O O . ILE A 1 93 ? -12.605 -0.954 4.207 1.00 91.75 93 ILE A O 1
ATOM 742 N N . TYR A 1 94 ? -13.797 -2.659 3.329 1.00 89.62 94 TYR A N 1
ATOM 743 C CA . TYR A 1 94 ? -14.795 -2.756 4.387 1.00 89.62 94 TYR A CA 1
ATOM 744 C C . TYR A 1 94 ? -14.618 -4.069 5.136 1.00 89.62 94 TYR A C 1
ATOM 746 O O . TYR A 1 94 ? -14.345 -5.082 4.508 1.00 89.62 94 TYR A O 1
ATOM 754 N N . GLU A 1 95 ? -14.826 -4.061 6.449 1.00 87.81 95 GLU A N 1
ATOM 755 C CA . GLU A 1 95 ? -14.935 -5.289 7.236 1.00 87.81 95 GLU A CA 1
ATOM 756 C C . GLU A 1 95 ? -16.194 -6.067 6.821 1.00 87.81 95 GLU A C 1
ATOM 758 O O . GLU A 1 95 ? -17.308 -5.536 6.903 1.00 87.81 95 GLU A O 1
ATOM 763 N N . LYS A 1 96 ? -16.039 -7.330 6.415 1.00 83.75 96 LYS A N 1
ATOM 764 C CA . LYS A 1 96 ? -17.120 -8.222 5.957 1.00 83.75 96 LYS A CA 1
ATOM 765 C C . LYS A 1 96 ? -18.354 -8.242 6.848 1.00 83.75 96 LYS A C 1
ATOM 767 O O . LYS A 1 96 ? -19.474 -8.180 6.342 1.00 83.75 96 LYS A O 1
ATOM 772 N N . ASP A 1 97 ? -18.161 -8.349 8.159 1.00 82.94 97 ASP A N 1
ATOM 773 C CA . ASP A 1 97 ? -19.259 -8.607 9.093 1.00 82.94 97 ASP A CA 1
ATOM 774 C C . ASP A 1 97 ? -20.070 -7.351 9.428 1.00 82.94 97 ASP A C 1
ATOM 776 O O . ASP A 1 97 ? -21.282 -7.418 9.649 1.00 82.94 97 ASP A O 1
ATOM 780 N N . THR A 1 98 ? -19.416 -6.193 9.475 1.00 85.00 98 THR A N 1
ATOM 781 C CA . THR A 1 98 ? -20.027 -4.944 9.950 1.00 85.00 98 THR A CA 1
ATOM 782 C C . THR A 1 98 ? -20.233 -3.917 8.844 1.00 85.00 98 THR A C 1
ATOM 784 O O . THR A 1 98 ? -21.001 -2.970 9.025 1.00 85.00 98 THR A O 1
ATOM 787 N N . SER A 1 99 ? -19.571 -4.104 7.698 1.00 86.94 99 SER A N 1
ATOM 788 C CA . SER A 1 99 ? -19.482 -3.133 6.605 1.00 86.94 99 SER A CA 1
ATOM 789 C C . SER A 1 99 ? -18.914 -1.775 7.034 1.00 86.94 99 SER A C 1
ATOM 791 O O . SER A 1 99 ? -19.196 -0.758 6.395 1.00 86.94 99 SER A O 1
ATOM 793 N N . PHE A 1 100 ? -18.122 -1.724 8.109 1.00 89.50 100 PHE A N 1
ATOM 794 C CA . PHE A 1 100 ? -17.369 -0.521 8.453 1.00 89.50 100 PHE A CA 1
ATOM 795 C C . PHE A 1 100 ? -16.124 -0.394 7.571 1.00 89.50 100 PHE A C 1
ATOM 797 O O . PHE A 1 100 ? -15.474 -1.401 7.297 1.00 89.50 100 PHE A O 1
ATOM 804 N N . PRO A 1 101 ? -15.771 0.822 7.120 1.00 92.06 101 PRO A N 1
ATOM 805 C CA . PRO A 1 101 ? -14.527 1.030 6.397 1.00 92.06 101 PRO A CA 1
ATOM 806 C C . PRO A 1 101 ? -13.343 0.774 7.335 1.00 92.06 101 PRO A C 1
ATOM 808 O O . PRO A 1 101 ? -13.375 1.169 8.500 1.00 92.06 101 PRO A O 1
ATOM 811 N N . ILE A 1 102 ? -12.298 0.125 6.832 1.00 92.44 102 ILE A N 1
ATOM 812 C CA . ILE A 1 102 ? -11.099 -0.197 7.620 1.00 92.44 102 ILE A CA 1
ATOM 813 C C . ILE A 1 102 ? -9.809 0.314 6.975 1.00 92.44 102 ILE A C 1
ATOM 815 O O . ILE A 1 102 ? -8.887 0.690 7.696 1.00 92.44 102 ILE A O 1
ATOM 819 N N . ALA A 1 103 ? -9.756 0.410 5.643 1.00 93.38 103 ALA A N 1
ATOM 820 C CA . ALA A 1 103 ? -8.601 0.929 4.913 1.00 93.38 103 ALA A CA 1
ATOM 821 C C . ALA A 1 103 ? -8.979 1.451 3.516 1.00 93.38 103 ALA A C 1
ATOM 823 O O . ALA A 1 103 ? -10.093 1.236 3.035 1.00 93.38 103 ALA A O 1
ATOM 824 N N . ILE A 1 104 ? -8.031 2.111 2.855 1.00 93.12 104 ILE A N 1
ATOM 825 C CA . ILE A 1 104 ? -8.055 2.408 1.420 1.00 93.12 104 ILE A CA 1
ATOM 826 C C . ILE A 1 104 ? -6.995 1.546 0.738 1.00 93.12 104 ILE A C 1
ATOM 828 O O . ILE A 1 104 ? -5.859 1.472 1.214 1.00 93.12 104 ILE A O 1
ATOM 832 N N . LYS A 1 105 ? -7.357 0.949 -0.396 1.00 93.94 105 LYS A N 1
ATOM 833 C CA . LYS A 1 105 ? -6.445 0.285 -1.323 1.00 93.94 105 LYS A CA 1
ATOM 834 C C . LYS A 1 105 ? -6.348 1.089 -2.610 1.00 93.94 105 LYS A C 1
ATOM 836 O O . LYS A 1 105 ? -7.355 1.439 -3.222 1.00 93.94 105 LYS A O 1
ATOM 841 N N . GLN A 1 106 ? -5.130 1.425 -3.007 1.00 93.00 106 GLN A N 1
ATOM 842 C CA . GLN A 1 106 ? -4.853 2.189 -4.218 1.00 93.00 106 GLN A CA 1
ATOM 843 C C . GLN A 1 106 ? -4.001 1.368 -5.171 1.00 93.00 106 GLN A C 1
ATOM 845 O O . GLN A 1 106 ? -2.979 0.821 -4.765 1.00 93.00 106 GLN A O 1
ATOM 850 N N . GLN A 1 107 ? -4.396 1.307 -6.440 1.00 91.25 107 GLN A N 1
ATOM 851 C CA . GLN A 1 107 ? -3.647 0.603 -7.476 1.00 91.25 107 GLN A CA 1
ATOM 852 C C . GLN A 1 107 ? -2.852 1.581 -8.329 1.00 91.25 107 GLN A C 1
ATOM 854 O O . GLN A 1 107 ? -3.369 2.609 -8.782 1.00 91.25 107 GLN A O 1
ATOM 859 N N . PHE A 1 108 ? -1.609 1.211 -8.609 1.00 89.19 108 PHE A N 1
ATOM 860 C CA . PHE A 1 108 ? -0.691 1.981 -9.426 1.00 89.19 108 PHE A CA 1
ATOM 861 C C . PHE A 1 108 ? -0.016 1.107 -10.480 1.00 89.19 108 PHE A C 1
ATOM 863 O O . PHE A 1 108 ? 0.340 -0.038 -10.203 1.00 89.19 108 PHE A O 1
ATOM 870 N N . TYR A 1 109 ? 0.238 1.671 -11.661 1.00 87.06 109 TYR A N 1
ATOM 871 C CA . TYR A 1 109 ? 1.111 1.063 -12.669 1.00 87.06 109 TYR A CA 1
ATOM 872 C C . TYR A 1 109 ? 2.374 1.881 -12.865 1.00 87.06 109 TYR A C 1
ATOM 874 O O . TYR A 1 109 ? 2.349 3.115 -12.849 1.00 87.06 109 TYR A O 1
ATOM 882 N N . TYR A 1 110 ? 3.478 1.180 -13.090 1.00 84.88 110 TYR A N 1
ATOM 883 C CA . TYR A 1 110 ? 4.752 1.815 -13.371 1.00 84.88 110 TYR A CA 1
ATOM 884 C C . TYR A 1 110 ? 4.757 2.435 -14.770 1.00 84.88 110 TYR A C 1
ATOM 886 O O . TYR A 1 110 ? 4.510 1.751 -15.767 1.00 84.88 110 TYR A O 1
ATOM 894 N N . GLN A 1 111 ? 5.058 3.731 -14.847 1.00 76.75 111 GLN A N 1
ATOM 895 C CA . GLN A 1 111 ? 5.016 4.512 -16.084 1.00 76.75 111 GLN A CA 1
ATOM 896 C C . GLN A 1 111 ? 6.302 5.320 -16.282 1.00 76.75 111 GLN A C 1
ATOM 898 O O . GLN A 1 111 ? 6.273 6.540 -16.432 1.00 76.75 111 GLN A O 1
ATOM 903 N N . ASN A 1 112 ? 7.454 4.645 -16.298 1.00 75.25 112 ASN A N 1
ATOM 904 C CA . ASN A 1 112 ? 8.695 5.276 -16.745 1.00 75.25 112 ASN A CA 1
ATOM 905 C C . ASN A 1 112 ? 8.913 5.044 -18.250 1.00 75.25 112 ASN A C 1
ATOM 907 O O . ASN A 1 112 ? 9.352 3.954 -18.610 1.00 75.25 112 ASN A O 1
ATOM 911 N N . PRO A 1 113 ? 8.674 6.044 -19.122 1.00 67.44 113 PRO A N 1
ATOM 912 C CA . PRO A 1 113 ? 8.770 5.895 -20.577 1.00 67.44 113 PRO A CA 1
ATOM 913 C C . PRO A 1 113 ? 10.190 5.606 -21.089 1.00 67.44 113 PRO A C 1
ATOM 915 O O . PRO A 1 113 ? 10.347 5.200 -22.238 1.00 67.44 113 PRO A O 1
ATOM 918 N N . ASP A 1 114 ? 11.217 5.814 -20.262 1.00 69.88 114 ASP A N 1
ATOM 919 C CA . ASP A 1 114 ? 12.612 5.535 -20.612 1.00 69.88 114 ASP A CA 1
ATOM 920 C C . ASP A 1 114 ? 13.054 4.122 -20.184 1.00 69.88 114 ASP A C 1
ATOM 922 O O . ASP A 1 114 ? 14.166 3.691 -20.506 1.00 69.88 114 ASP A O 1
ATOM 926 N N . ALA A 1 115 ? 12.209 3.389 -19.449 1.00 67.06 115 ALA A N 1
ATOM 927 C CA . ALA A 1 115 ? 12.507 2.038 -19.000 1.00 67.06 115 ALA A CA 1
ATOM 928 C C . ALA A 1 115 ? 12.061 0.997 -20.045 1.00 67.06 115 ALA A C 1
ATOM 930 O O . ALA A 1 115 ? 10.962 1.090 -20.584 1.00 67.06 115 ALA A O 1
ATOM 931 N N . PRO A 1 116 ? 12.841 -0.071 -20.285 1.00 62.19 116 PRO A N 1
ATOM 932 C CA . PRO A 1 116 ? 12.442 -1.153 -21.191 1.00 62.19 116 PRO A CA 1
ATOM 933 C C . PRO A 1 116 ? 11.257 -1.995 -20.674 1.00 62.19 116 PRO A C 1
ATOM 935 O O . PRO A 1 116 ? 10.817 -2.899 -21.368 1.00 62.19 116 PRO A O 1
ATOM 938 N N . GLN A 1 117 ? 10.763 -1.729 -19.460 1.00 63.28 117 GLN A N 1
ATOM 939 C CA . GLN A 1 117 ? 9.746 -2.514 -18.744 1.00 63.28 117 GLN A CA 1
ATOM 940 C C . GLN A 1 117 ? 8.506 -1.672 -18.394 1.00 63.28 117 GLN A C 1
ATOM 942 O O . GLN A 1 117 ? 7.895 -1.856 -17.336 1.00 63.28 117 GLN A O 1
ATOM 947 N N . ILE A 1 118 ? 8.172 -0.686 -19.233 1.00 62.84 118 ILE A N 1
ATOM 948 C CA . ILE A 1 118 ? 6.956 0.128 -19.076 1.00 62.84 118 ILE A CA 1
ATOM 949 C C . ILE A 1 118 ? 5.751 -0.800 -18.912 1.00 62.84 118 ILE A C 1
ATOM 951 O O . ILE A 1 118 ? 5.607 -1.758 -19.664 1.00 62.84 118 ILE A O 1
ATOM 955 N N . CYS A 1 119 ? 4.893 -0.516 -17.930 1.00 63.91 119 CYS A N 1
ATOM 956 C CA . CYS A 1 119 ? 3.660 -1.263 -17.668 1.00 63.91 119 CYS A CA 1
ATOM 957 C C . CYS A 1 119 ? 3.812 -2.737 -17.241 1.00 63.91 119 CYS A C 1
ATOM 959 O O . CYS A 1 119 ? 2.792 -3.376 -17.021 1.00 63.91 119 CYS A O 1
ATOM 961 N N . CYS 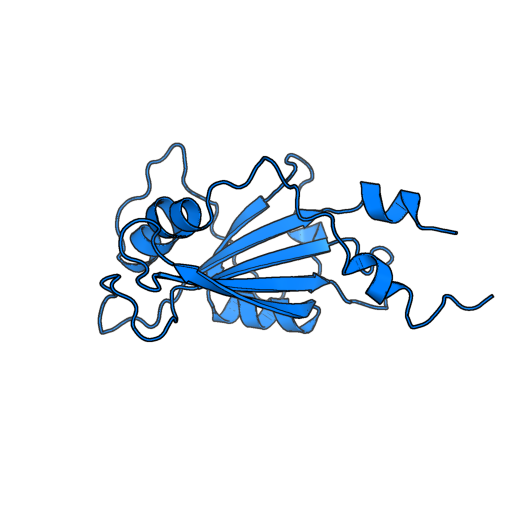A 1 120 ? 5.020 -3.267 -17.015 1.00 78.50 120 CYS A N 1
ATOM 962 C CA . CYS A 1 120 ? 5.206 -4.642 -16.509 1.00 78.50 120 CYS A CA 1
ATOM 963 C C . CYS A 1 120 ? 5.166 -4.753 -14.980 1.00 78.50 120 CYS A C 1
ATOM 965 O O . CYS A 1 120 ? 5.454 -5.808 -14.420 1.00 78.50 120 CYS A O 1
ATOM 967 N N . TRP A 1 121 ? 4.828 -3.661 -14.296 1.00 84.88 121 TRP A N 1
ATOM 968 C CA . TRP A 1 121 ? 4.804 -3.586 -12.843 1.00 84.88 121 TRP A CA 1
ATOM 969 C C . TRP A 1 121 ? 3.527 -2.913 -12.364 1.00 84.88 121 TRP A C 1
ATOM 971 O O . TRP A 1 121 ? 3.179 -1.821 -12.831 1.00 84.88 121 TRP A O 1
ATOM 981 N N . SER A 1 122 ? 2.871 -3.546 -11.399 1.00 88.25 122 SER A N 1
ATOM 982 C CA . SER A 1 122 ? 1.747 -2.978 -10.663 1.00 88.25 122 SER A CA 1
ATOM 983 C C . SER A 1 122 ? 2.040 -2.969 -9.176 1.00 88.25 122 SER A C 1
ATOM 985 O O . SER A 1 122 ? 2.771 -3.816 -8.669 1.00 88.25 122 SER A O 1
ATOM 987 N N . MET A 1 123 ? 1.468 -2.004 -8.474 1.00 90.31 123 MET A N 1
ATOM 988 C CA . MET A 1 123 ? 1.580 -1.896 -7.031 1.00 90.31 123 MET A CA 1
ATOM 989 C C . MET A 1 123 ? 0.209 -1.616 -6.433 1.00 90.31 123 MET A C 1
ATOM 991 O O . MET A 1 123 ? -0.507 -0.746 -6.928 1.00 90.31 123 MET A O 1
ATOM 995 N N . PHE A 1 124 ? -0.125 -2.312 -5.352 1.00 92.62 124 PHE A N 1
ATOM 996 C CA . PHE A 1 124 ? -1.220 -1.938 -4.466 1.00 92.62 124 PHE A CA 1
ATOM 997 C C . PHE A 1 124 ? -0.651 -1.310 -3.198 1.00 92.62 124 PHE A C 1
ATOM 999 O O . PHE A 1 124 ? 0.240 -1.882 -2.575 1.00 92.62 124 PHE A O 1
ATOM 1006 N N . GLU A 1 125 ? -1.150 -0.140 -2.820 1.00 94.12 125 GLU A N 1
ATOM 1007 C CA . GLU A 1 125 ? -0.865 0.510 -1.540 1.00 94.12 125 GLU A CA 1
ATOM 1008 C C . GLU A 1 125 ? -2.087 0.395 -0.630 1.00 94.12 125 GLU A C 1
ATOM 1010 O O . GLU A 1 125 ? -3.194 0.733 -1.042 1.00 94.12 125 GLU A O 1
ATOM 1015 N N . TYR A 1 126 ? -1.873 -0.041 0.609 1.00 94.44 126 TYR A N 1
ATOM 1016 C CA . TYR A 1 126 ? -2.883 -0.154 1.654 1.00 94.44 126 TYR A CA 1
ATOM 1017 C C . TYR A 1 126 ? -2.603 0.897 2.732 1.00 94.44 126 TYR A C 1
ATOM 1019 O O . TYR A 1 126 ? -1.515 0.914 3.321 1.00 94.44 126 TYR A O 1
ATOM 1027 N N . SER A 1 127 ? -3.584 1.752 3.023 1.00 93.31 127 SER A N 1
ATOM 1028 C CA . SER A 1 127 ? -3.480 2.806 4.038 1.00 93.31 127 SER A CA 1
ATOM 1029 C C . SER A 1 127 ? -4.690 2.819 4.977 1.00 93.31 127 SER A C 1
ATOM 1031 O O . SER A 1 127 ? -5.814 2.538 4.573 1.00 93.31 127 SER A O 1
ATOM 1033 N N . LEU A 1 128 ? -4.470 3.162 6.251 1.00 92.50 128 LEU A N 1
ATOM 1034 C CA . LEU A 1 128 ? -5.543 3.281 7.255 1.00 92.50 128 LEU A CA 1
ATOM 1035 C C . LEU A 1 128 ? -6.202 4.671 7.267 1.00 92.50 128 LEU A C 1
ATOM 1037 O O . LEU A 1 128 ? -6.988 4.968 8.165 1.00 92.50 128 LEU A O 1
ATOM 1041 N N . ASP A 1 129 ? -5.870 5.537 6.305 1.00 87.38 129 ASP A N 1
ATOM 1042 C CA . ASP A 1 129 ? -6.396 6.904 6.201 1.00 87.38 129 ASP A CA 1
ATOM 1043 C C . ASP A 1 129 ? -7.784 6.909 5.543 1.00 87.38 129 ASP A C 1
ATOM 1045 O O . ASP A 1 129 ? -7.994 7.477 4.474 1.00 87.38 129 ASP A O 1
ATOM 1049 N N . VAL A 1 130 ? -8.734 6.204 6.163 1.00 88.50 130 VAL A N 1
ATOM 1050 C CA . VAL A 1 130 ? -10.118 6.114 5.694 1.00 88.50 130 VAL A CA 1
ATOM 1051 C C . VAL A 1 130 ? -11.071 6.808 6.662 1.00 88.50 130 VAL A C 1
ATOM 1053 O O . VAL A 1 130 ? -11.064 6.570 7.873 1.00 88.50 130 VAL A O 1
ATOM 1056 N N . GLU A 1 131 ? -11.919 7.685 6.126 1.00 86.31 131 GLU A N 1
ATOM 1057 C CA . GLU A 1 131 ? -12.931 8.376 6.920 1.00 86.31 131 GLU A CA 1
ATOM 1058 C C . GLU A 1 131 ? -13.967 7.383 7.465 1.00 86.31 131 GLU A C 1
ATOM 1060 O O . GLU A 1 131 ? -14.436 6.488 6.764 1.00 86.31 131 GLU A O 1
ATOM 1065 N N . GLY A 1 132 ? -14.337 7.553 8.736 1.00 83.31 132 GLY A N 1
ATOM 1066 C CA . GLY A 1 132 ? -15.301 6.675 9.399 1.00 83.31 132 GLY A CA 1
ATOM 1067 C C . GLY A 1 132 ? -14.730 5.318 9.814 1.00 83.31 132 GLY A C 1
ATOM 1068 O O . GLY A 1 132 ? -15.518 4.448 10.184 1.00 83.31 132 GLY A O 1
ATOM 1069 N N . SER A 1 133 ? -13.400 5.142 9.773 1.00 84.88 133 SER A N 1
ATOM 1070 C CA . SER A 1 133 ? -12.757 3.916 10.247 1.00 84.88 133 SER A CA 1
ATOM 1071 C C . SER A 1 133 ? -13.105 3.611 11.699 1.00 84.88 133 SER A C 1
ATOM 1073 O O . SER A 1 133 ? -13.081 4.496 12.559 1.00 84.88 133 SER A O 1
ATOM 1075 N N . VAL A 1 134 ? -13.392 2.339 11.976 1.00 82.00 134 VAL A N 1
ATOM 1076 C CA . VAL A 1 134 ? -13.587 1.825 13.342 1.00 82.00 134 VAL A CA 1
ATOM 1077 C C . VAL A 1 134 ? -12.284 1.372 13.996 1.00 82.00 134 VAL A C 1
ATOM 1079 O O . VAL A 1 134 ? -12.258 1.131 15.206 1.00 82.00 134 VAL A O 1
ATOM 1082 N N . LEU A 1 135 ? -11.198 1.275 13.226 1.00 85.25 135 LEU A N 1
ATOM 1083 C CA . LEU A 1 135 ? -9.901 0.884 13.757 1.00 85.25 135 LEU A CA 1
ATOM 1084 C C . LEU A 1 135 ? -9.357 1.980 14.673 1.00 85.25 135 LEU A C 1
ATOM 1086 O O . LEU A 1 135 ? -9.232 3.146 14.299 1.00 85.25 135 LEU A O 1
ATOM 1090 N N . LEU A 1 136 ? -9.011 1.592 15.900 1.00 82.62 136 LEU A 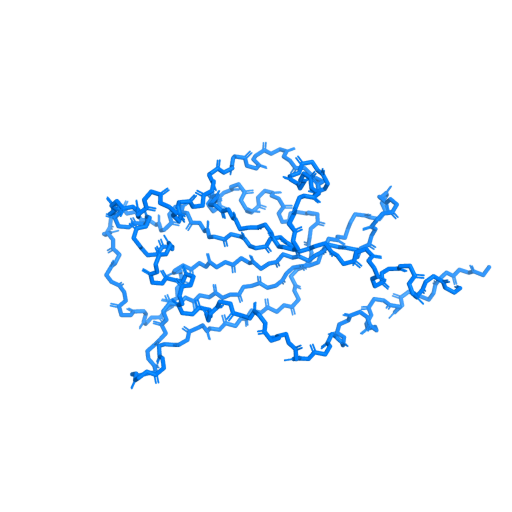N 1
ATOM 1091 C CA . LEU A 1 136 ? -8.408 2.506 16.859 1.00 82.62 136 LEU A CA 1
ATOM 1092 C C . LEU A 1 136 ? -6.985 2.835 16.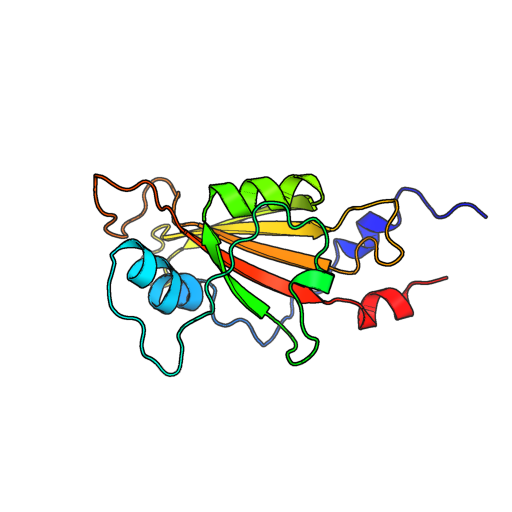407 1.00 82.62 136 LEU A C 1
ATOM 1094 O O . LEU A 1 136 ? -6.107 1.972 16.434 1.00 82.62 136 LEU A O 1
ATOM 1098 N N . LEU A 1 137 ? -6.769 4.091 16.013 1.00 82.56 137 LEU A N 1
ATOM 1099 C CA . LEU A 1 137 ? -5.458 4.634 15.675 1.00 82.56 137 LEU A CA 1
ATOM 1100 C C . LEU A 1 137 ? -4.945 5.541 16.807 1.00 82.56 137 LEU A C 1
ATOM 1102 O O . LEU A 1 137 ? -5.725 6.281 17.419 1.00 82.56 137 LEU A O 1
ATOM 1106 N N . PRO A 1 138 ? -3.639 5.519 17.113 1.00 75.88 138 PRO A N 1
ATOM 1107 C CA . PRO A 1 138 ? -3.062 6.384 18.133 1.00 75.88 138 PRO A CA 1
ATOM 1108 C C . PRO A 1 138 ? -3.189 7.866 17.743 1.00 75.88 138 PRO A C 1
ATOM 1110 O O . PRO A 1 138 ? -2.706 8.294 16.700 1.00 75.88 138 PRO A O 1
ATOM 1113 N N . SER A 1 139 ? -3.766 8.687 18.628 1.00 63.56 139 SER A N 1
ATOM 1114 C CA . SER A 1 139 ? -4.134 10.095 18.370 1.00 63.56 139 SER A CA 1
ATOM 1115 C C . SER A 1 139 ? -2.981 11.044 18.002 1.00 63.56 139 SER A C 1
ATOM 1117 O O . SER A 1 139 ? -3.234 12.179 17.611 1.00 63.56 139 SER A O 1
ATOM 1119 N N . ASN A 1 140 ? -1.728 10.605 18.153 1.00 58.28 140 ASN A N 1
ATOM 1120 C CA . ASN A 1 140 ? -0.522 11.405 17.907 1.00 58.28 140 ASN A CA 1
ATOM 1121 C C . ASN A 1 140 ? 0.313 10.920 16.716 1.00 58.28 140 ASN A C 1
ATOM 1123 O O . ASN A 1 140 ? 1.383 11.474 16.468 1.00 58.28 140 ASN A O 1
ATOM 1127 N N . GLN A 1 141 ? -0.142 9.897 15.996 1.00 53.84 141 GLN A N 1
ATOM 1128 C CA . GLN A 1 141 ? 0.524 9.439 14.786 1.00 53.84 141 GLN A CA 1
ATOM 1129 C C . GLN A 1 141 ? -0.509 9.427 13.666 1.00 53.84 141 GLN A C 1
ATOM 1131 O O . GLN A 1 141 ? -1.418 8.604 13.657 1.00 53.84 141 GLN A O 1
ATOM 1136 N N . SER A 1 142 ? -0.359 10.332 12.696 1.00 55.28 142 SER A N 1
ATOM 1137 C CA . SER A 1 142 ? -0.799 10.004 11.339 1.00 55.28 142 SER A CA 1
ATOM 1138 C C . SER A 1 142 ? -0.209 8.634 11.015 1.00 55.28 142 SER A C 1
ATOM 1140 O O . SER A 1 142 ? 0.976 8.435 11.308 1.00 55.28 142 SER A O 1
ATOM 1142 N N . SER A 1 143 ? -1.015 7.702 10.488 1.00 63.03 143 SER A N 1
ATOM 1143 C CA . SER A 1 143 ? -0.559 6.361 10.100 1.00 63.03 143 SER A CA 1
ATOM 1144 C C . SER A 1 143 ? 0.720 6.510 9.289 1.00 63.03 143 SER A C 1
ATOM 1146 O O . SER A 1 143 ? 0.682 6.920 8.136 1.00 63.03 143 SER A O 1
ATOM 1148 N N . SER A 1 144 ? 1.874 6.310 9.926 1.00 82.00 144 SER A N 1
ATOM 1149 C CA . SER A 1 144 ? 3.151 6.684 9.309 1.00 82.00 144 SER A CA 1
ATOM 1150 C C . SER A 1 144 ? 3.602 5.630 8.313 1.00 82.00 144 SER A C 1
ATOM 1152 O O . SER A 1 144 ? 4.490 5.901 7.511 1.00 82.00 144 SER A O 1
ATOM 1154 N N . TYR A 1 145 ? 2.958 4.463 8.358 1.00 90.75 145 TYR A N 1
ATOM 1155 C CA . TYR A 1 145 ? 3.226 3.313 7.524 1.00 90.75 145 TYR A CA 1
ATOM 1156 C C . TYR A 1 145 ? 2.050 3.000 6.606 1.00 90.75 145 TYR A C 1
ATOM 1158 O O . TYR A 1 145 ? 0.887 3.223 6.952 1.00 90.75 145 TYR A O 1
ATOM 1166 N N . VAL A 1 146 ? 2.405 2.439 5.458 1.00 93.44 146 VAL A N 1
ATOM 1167 C CA . VAL A 1 146 ? 1.528 1.754 4.511 1.00 93.44 146 VAL A CA 1
ATOM 1168 C C . VAL A 1 146 ? 2.100 0.363 4.252 1.00 93.44 146 VAL A C 1
ATOM 1170 O O . VAL A 1 146 ? 3.296 0.126 4.469 1.00 93.44 146 VAL A O 1
ATOM 1173 N N . VAL A 1 147 ? 1.252 -0.553 3.793 1.00 93.94 147 VAL A N 1
ATOM 1174 C CA . VAL A 1 147 ? 1.708 -1.810 3.187 1.00 93.94 147 VAL A CA 1
ATOM 1175 C C . VAL A 1 147 ? 1.641 -1.646 1.681 1.00 93.94 147 VAL A C 1
ATOM 1177 O O . VAL A 1 147 ? 0.654 -1.137 1.157 1.00 93.94 147 VAL A O 1
ATOM 1180 N N . CYS A 1 148 ? 2.678 -2.086 0.985 1.00 92.88 148 CYS A N 1
ATOM 1181 C CA . CYS A 1 148 ? 2.692 -2.153 -0.464 1.00 92.88 148 CYS A CA 1
ATOM 1182 C C . CYS A 1 148 ? 2.807 -3.610 -0.904 1.00 92.88 148 CYS A C 1
ATOM 1184 O O . CYS A 1 148 ? 3.629 -4.353 -0.371 1.00 92.88 148 CYS A O 1
ATOM 1186 N N . GLN A 1 149 ? 2.009 -3.988 -1.895 1.00 92.38 149 GLN A N 1
ATOM 1187 C CA . GLN A 1 149 ? 2.135 -5.228 -2.652 1.00 92.38 149 GLN A CA 1
ATOM 1188 C C . GLN A 1 149 ? 2.643 -4.856 -4.038 1.00 92.38 149 GLN A C 1
ATOM 1190 O O . GLN A 1 149 ? 1.920 -4.244 -4.823 1.00 92.38 149 GLN A O 1
ATOM 1195 N N . LEU A 1 150 ? 3.895 -5.184 -4.328 1.00 89.88 150 LEU A N 1
ATOM 1196 C CA . LEU A 1 150 ? 4.462 -5.064 -5.663 1.00 89.88 150 LEU A CA 1
ATOM 1197 C C . LEU A 1 150 ? 4.186 -6.364 -6.418 1.00 89.88 150 LEU A C 1
ATOM 1199 O O . LEU A 1 150 ? 4.334 -7.441 -5.850 1.00 89.88 150 LEU A O 1
ATOM 1203 N N . HIS A 1 151 ? 3.808 -6.251 -7.683 1.00 87.81 151 HIS A N 1
ATOM 1204 C CA . HIS A 1 151 ? 3.556 -7.381 -8.563 1.00 87.81 151 HIS A CA 1
ATOM 1205 C C . HIS A 1 151 ? 4.301 -7.182 -9.883 1.00 87.81 151 HIS A C 1
ATOM 1207 O O . HIS A 1 151 ? 4.319 -6.087 -10.463 1.00 87.81 151 HIS A O 1
ATOM 1213 N N . ASN A 1 152 ? 4.938 -8.256 -10.336 1.00 83.75 152 ASN A N 1
ATOM 1214 C CA . ASN A 1 152 ? 5.677 -8.311 -11.583 1.00 83.75 152 ASN A CA 1
ATOM 1215 C C . ASN A 1 152 ? 4.820 -9.034 -12.637 1.00 83.75 152 ASN A C 1
ATOM 1217 O O . ASN A 1 152 ? 4.580 -10.232 -12.536 1.00 83.75 152 ASN A O 1
ATOM 1221 N N . MET A 1 153 ? 4.401 -8.305 -13.671 1.00 73.69 153 MET A N 1
ATOM 1222 C CA . MET A 1 153 ? 3.555 -8.805 -14.760 1.00 73.69 153 MET A CA 1
ATOM 1223 C C . MET A 1 153 ? 4.360 -9.175 -16.017 1.00 73.69 153 MET A C 1
ATOM 1225 O O . MET A 1 153 ? 3.816 -9.141 -17.119 1.00 73.69 153 MET A O 1
ATOM 1229 N N . PHE A 1 154 ? 5.655 -9.488 -15.914 1.00 67.69 154 PHE A N 1
ATOM 1230 C CA . PHE A 1 154 ? 6.497 -9.727 -17.096 1.00 67.69 154 PHE A CA 1
ATOM 1231 C C . PHE A 1 154 ? 5.957 -10.821 -18.028 1.00 67.69 154 PHE A C 1
ATOM 1233 O O . PHE A 1 154 ? 6.027 -10.649 -19.242 1.00 67.69 154 PHE A O 1
ATOM 1240 N N . GLU A 1 155 ? 5.366 -11.895 -17.490 1.00 58.25 155 GLU A N 1
ATOM 1241 C CA . GLU A 1 155 ? 4.743 -12.945 -18.314 1.00 58.25 155 GLU A CA 1
ATOM 1242 C C . GLU A 1 155 ? 3.612 -12.394 -19.199 1.00 58.25 155 GLU A C 1
ATOM 1244 O O . GLU A 1 155 ? 3.395 -12.879 -20.305 1.00 58.25 155 GLU A O 1
ATOM 1249 N N . TRP A 1 156 ? 2.929 -11.337 -18.756 1.00 51.66 156 TRP A N 1
ATOM 1250 C CA . TRP A 1 156 ? 1.881 -10.666 -19.521 1.00 51.66 156 TRP A CA 1
ATOM 1251 C C . TRP A 1 156 ? 2.450 -9.680 -20.540 1.00 51.66 156 TRP A C 1
ATOM 1253 O O . TRP A 1 156 ? 1.873 -9.520 -21.610 1.00 51.66 156 TRP A O 1
ATOM 1263 N N . CYS A 1 157 ? 3.596 -9.057 -20.260 1.00 54.66 157 CYS A N 1
ATOM 1264 C CA . CYS A 1 157 ? 4.260 -8.171 -21.217 1.00 54.66 157 CYS A CA 1
ATOM 1265 C C . CYS A 1 157 ? 4.772 -8.920 -22.458 1.00 54.66 157 CYS A C 1
ATOM 1267 O O . CYS A 1 157 ? 4.571 -8.444 -23.573 1.00 54.66 157 CYS A O 1
ATOM 1269 N N . GLU A 1 158 ? 5.353 -10.116 -22.300 1.00 51.50 158 GLU A N 1
ATOM 1270 C CA . GLU A 1 158 ? 5.860 -10.905 -23.440 1.00 51.50 158 GLU A CA 1
ATOM 1271 C C . GLU A 1 158 ? 4.745 -11.435 -24.363 1.00 51.50 158 GLU A C 1
ATOM 1273 O O . GLU A 1 158 ? 4.991 -11.720 -25.535 1.00 51.50 158 GLU A O 1
ATOM 1278 N N . ILE A 1 159 ? 3.509 -11.556 -23.865 1.00 49.50 159 ILE A N 1
ATOM 1279 C CA . ILE A 1 159 ? 2.359 -12.049 -24.644 1.00 49.50 159 ILE A CA 1
ATOM 1280 C C . ILE A 1 159 ? 1.795 -10.971 -25.589 1.00 49.50 159 ILE A C 1
ATOM 1282 O O . ILE A 1 159 ? 1.176 -11.313 -26.602 1.00 49.50 159 ILE A O 1
ATOM 1286 N N . TYR A 1 160 ? 2.014 -9.685 -25.294 1.00 46.66 160 TYR A N 1
ATOM 1287 C CA . TYR A 1 160 ? 1.411 -8.564 -26.030 1.00 46.66 160 TYR A CA 1
ATOM 1288 C C . TYR A 1 160 ? 2.408 -7.664 -26.779 1.00 46.66 160 TYR A C 1
ATOM 1290 O O . TYR A 1 160 ? 1.978 -6.678 -27.380 1.00 46.66 160 TYR A O 1
ATOM 1298 N N . ASP A 1 161 ? 3.695 -8.020 -26.835 1.00 43.47 161 ASP A N 1
ATOM 1299 C CA . ASP A 1 161 ? 4.635 -7.458 -27.815 1.00 43.47 161 ASP A CA 1
ATOM 1300 C C . ASP A 1 161 ? 4.268 -7.961 -29.234 1.00 43.47 161 ASP A C 1
ATOM 1302 O O . ASP A 1 161 ? 4.732 -9.010 -29.689 1.00 43.47 161 ASP A O 1
ATOM 1306 N N . TYR A 1 162 ? 3.393 -7.221 -29.928 1.00 37.41 162 TYR A N 1
ATOM 1307 C CA . TYR A 1 162 ? 3.046 -7.397 -31.351 1.00 37.41 162 TYR A CA 1
ATOM 1308 C C . TYR A 1 162 ? 3.674 -6.319 -32.243 1.00 37.41 162 TYR A C 1
ATOM 1310 O O . TYR A 1 162 ? 3.569 -5.116 -31.910 1.00 37.41 162 TYR A O 1
#

Radius of gyration: 16.69 Å; Cα contacts (8 Å, |Δi|>4): 254; chains: 1; bounding box: 36×28×55 Å